Protein AF-A0A3P9KQZ4-F1 (afdb_monomer_lite)

Sequence (60 aa):
LAKKVKPPFVPSIKESTDVSNFDSDFTRLQPVLSPPPKPSSLSAQHQEAFADFDFCAVLR

Organism: Oryzias latipes (NCBI:txid8090)

Foldseek 3Di:
DPPPDDDPDDDDDDDPPDPVVDDPVPVVDDPDDDDDPDPDDDDPVVCVVCVPVDDDDDDD

Structure (mmCIF, N/CA/C/O backbone):
data_AF-A0A3P9KQZ4-F1
#
_entry.id   AF-A0A3P9KQZ4-F1
#
loop_
_atom_site.group_PDB
_atom_site.id
_atom_site.type_symbol
_atom_site.label_atom_id
_atom_site.label_alt_id
_atom_site.label_comp_id
_atom_site.label_asym_id
_atom_site.label_entity_id
_atom_site.label_seq_id
_atom_site.pdbx_PDB_ins_code
_atom_site.Cartn_x
_atom_site.Cartn_y
_atom_site.Cartn_z
_atom_site.occupancy
_atom_site.B_iso_or_equiv
_a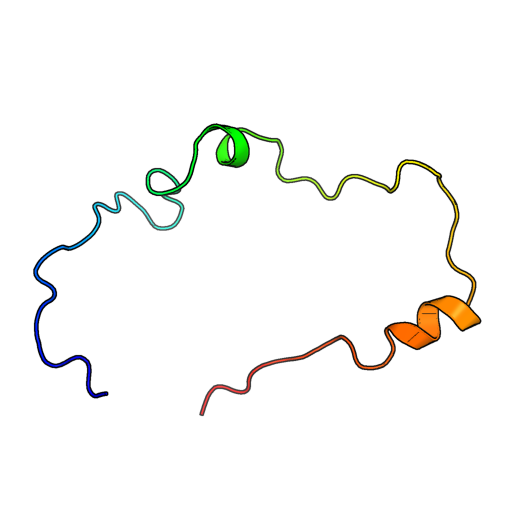tom_site.auth_seq_id
_atom_site.auth_comp_id
_atom_site.auth_asym_id
_atom_site.auth_atom_id
_atom_site.pdbx_PDB_model_num
ATOM 1 N N . LEU A 1 1 ? -16.627 -18.758 7.866 1.00 65.19 1 LEU A N 1
ATOM 2 C CA . LEU A 1 1 ? -16.897 -18.279 9.248 1.00 65.19 1 LEU A CA 1
ATOM 3 C C . LEU A 1 1 ? -17.965 -17.187 9.206 1.00 65.19 1 LEU A C 1
ATOM 5 O O . LEU A 1 1 ? -17.797 -16.242 8.454 1.00 65.19 1 LEU A O 1
ATOM 9 N N . ALA A 1 2 ? -19.034 -17.278 10.000 1.00 85.50 2 ALA A N 1
ATOM 10 C CA . ALA A 1 2 ? -20.188 -16.370 9.900 1.00 85.50 2 ALA A CA 1
ATOM 11 C C . ALA A 1 2 ? -20.081 -15.050 10.711 1.00 85.50 2 ALA A C 1
ATOM 13 O O . ALA A 1 2 ? -21.106 -14.434 10.967 1.00 85.50 2 ALA A O 1
ATOM 14 N N . LYS A 1 3 ? -18.878 -14.629 11.154 1.00 89.12 3 LYS A N 1
ATOM 15 C CA . LYS A 1 3 ? -18.622 -13.386 11.932 1.00 89.12 3 LYS A CA 1
ATOM 16 C C . LYS A 1 3 ? -19.654 -13.093 13.055 1.00 89.12 3 LYS A C 1
ATOM 18 O O . LYS A 1 3 ? -20.008 -11.946 13.290 1.00 89.12 3 LYS A O 1
ATOM 23 N N . LYS A 1 4 ? -20.150 -14.132 13.746 1.00 93.12 4 LYS A N 1
ATOM 24 C CA . LYS A 1 4 ? -21.261 -14.031 14.723 1.00 93.12 4 LYS A CA 1
ATOM 25 C C . LYS A 1 4 ? -20.842 -13.601 16.135 1.00 93.12 4 LYS A C 1
ATOM 27 O O . LYS A 1 4 ? -21.702 -13.262 16.938 1.00 93.12 4 LYS A O 1
ATOM 32 N N . VAL A 1 5 ? -19.551 -13.659 16.458 1.00 94.12 5 VAL A N 1
ATOM 33 C CA . VAL A 1 5 ? -19.021 -13.345 17.794 1.00 94.12 5 VAL A CA 1
ATOM 34 C C . VAL A 1 5 ? -18.313 -11.996 17.739 1.00 94.12 5 VAL A C 1
ATOM 36 O O . VAL A 1 5 ? -17.505 -11.767 16.837 1.00 94.12 5 VAL A O 1
ATOM 39 N N . LYS A 1 6 ? -18.607 -11.110 18.698 1.00 93.25 6 LYS A N 1
ATOM 40 C CA . LYS A 1 6 ? -17.950 -9.802 18.803 1.00 93.25 6 LYS A CA 1
ATOM 41 C C . LYS A 1 6 ? -16.463 -9.991 19.151 1.00 93.25 6 LYS A C 1
ATOM 43 O O . LYS A 1 6 ? -16.175 -10.693 20.121 1.00 93.25 6 LYS A O 1
ATOM 48 N N . PRO A 1 7 ? -15.527 -9.362 18.418 1.00 95.25 7 PRO A N 1
ATOM 49 C CA . PRO A 1 7 ? -14.117 -9.386 18.784 1.00 95.25 7 PRO A CA 1
ATOM 50 C C . PRO A 1 7 ? -13.871 -8.739 20.159 1.00 95.25 7 PRO A C 1
ATOM 52 O O . PRO A 1 7 ? -14.546 -7.763 20.500 1.00 95.25 7 PRO A O 1
ATOM 55 N N . PRO A 1 8 ? -12.887 -9.226 20.934 1.00 96.88 8 PRO A N 1
ATOM 56 C CA . PRO A 1 8 ? -12.519 -8.626 22.219 1.00 96.88 8 PRO A CA 1
ATOM 57 C C . PRO A 1 8 ? -11.883 -7.235 22.066 1.00 96.88 8 PRO A C 1
ATOM 59 O O . PRO A 1 8 ? -11.862 -6.462 23.018 1.00 96.88 8 PRO A O 1
ATOM 62 N N . PHE A 1 9 ? -11.397 -6.905 20.867 1.00 97.50 9 PHE A N 1
ATOM 63 C CA . PHE A 1 9 ? -10.829 -5.611 20.515 1.00 97.50 9 PHE A CA 1
ATOM 64 C C . PHE A 1 9 ? -11.442 -5.107 19.207 1.00 97.50 9 PHE A C 1
ATOM 66 O O . PHE A 1 9 ? -11.559 -5.860 18.239 1.00 97.50 9 PHE A O 1
ATOM 73 N N . VAL A 1 10 ? -11.818 -3.830 19.186 1.00 96.56 10 VAL A N 1
ATOM 74 C CA . VAL A 1 10 ? -12.314 -3.126 17.999 1.00 96.56 10 VAL A CA 1
ATOM 75 C C . VAL A 1 10 ? -11.407 -1.911 17.791 1.00 96.56 10 VAL A C 1
ATOM 77 O O . VAL A 1 10 ? -11.267 -1.131 18.735 1.00 96.56 10 VAL A O 1
ATOM 80 N N . PRO A 1 11 ? -10.773 -1.744 16.615 1.00 97.38 11 PRO A N 1
ATOM 81 C CA . PRO A 1 11 ? -9.886 -0.613 16.368 1.00 97.38 11 PRO A CA 1
ATOM 82 C C . PRO A 1 11 ? -10.668 0.704 16.344 1.00 97.38 11 PRO A C 1
ATOM 84 O O . PRO A 1 11 ? -11.808 0.756 15.877 1.00 97.38 11 PRO A O 1
ATOM 87 N N . SER A 1 12 ? -10.039 1.775 16.823 1.00 98.06 12 SER A N 1
ATOM 88 C CA . SER A 1 12 ? -10.581 3.130 16.712 1.00 98.06 12 SER A CA 1
ATOM 89 C C . SER A 1 12 ? -10.416 3.628 15.279 1.00 98.06 12 SER A C 1
ATOM 91 O O . SER A 1 12 ? -9.298 3.662 14.771 1.00 98.06 12 SER A O 1
ATOM 93 N N . ILE A 1 13 ? -11.521 4.015 14.641 1.00 98.06 13 ILE A N 1
ATOM 94 C CA . ILE A 1 13 ? -11.554 4.566 13.280 1.00 98.06 13 ILE A CA 1
ATOM 95 C C . ILE A 1 13 ? -12.390 5.842 13.331 1.00 98.06 13 ILE A C 1
ATOM 97 O O . ILE A 1 13 ? -13.552 5.804 13.734 1.00 98.06 13 ILE A O 1
ATOM 101 N N . LYS A 1 14 ? -11.791 6.973 12.964 1.00 97.88 14 LYS A N 1
ATOM 102 C CA . LYS A 1 14 ? -12.421 8.299 13.031 1.00 97.88 14 LYS A CA 1
ATOM 103 C C . LYS A 1 14 ? -13.244 8.617 11.785 1.00 97.88 14 LYS A C 1
ATOM 105 O O . LYS A 1 14 ? -14.301 9.229 11.893 1.00 97.88 14 LYS A O 1
ATOM 110 N N . GLU A 1 15 ? -12.761 8.196 10.620 1.00 97.94 15 GLU A N 1
ATOM 111 C CA . GLU A 1 15 ? -13.332 8.508 9.307 1.00 97.94 15 GLU A CA 1
ATOM 112 C C . GLU A 1 15 ? -12.910 7.473 8.251 1.00 97.94 15 GLU A C 1
ATOM 114 O O . GLU A 1 15 ? -12.085 6.599 8.516 1.00 97.94 15 GLU A O 1
ATOM 119 N N . SER A 1 16 ? -13.466 7.560 7.038 1.00 98.19 16 SER A N 1
ATOM 120 C CA . SER A 1 16 ? -13.218 6.588 5.959 1.00 98.19 16 SER A CA 1
ATOM 121 C C . SER A 1 16 ? -11.767 6.537 5.474 1.00 98.19 16 SER A C 1
ATOM 123 O O . SER A 1 16 ? -11.346 5.524 4.924 1.00 98.19 16 SER A O 1
ATOM 125 N N . THR A 1 17 ? -11.016 7.622 5.657 1.00 97.19 17 THR A N 1
ATOM 126 C CA . THR A 1 17 ? -9.609 7.780 5.258 1.00 97.19 17 THR A CA 1
ATOM 127 C C . THR A 1 17 ? -8.648 7.720 6.445 1.00 97.19 17 THR A C 1
ATOM 129 O O . THR A 1 17 ? -7.486 8.095 6.314 1.00 97.19 17 THR A O 1
ATOM 132 N N . ASP A 1 18 ? -9.110 7.262 7.613 1.00 98.19 18 ASP A N 1
ATOM 133 C CA . ASP A 1 18 ? -8.286 7.186 8.816 1.00 98.19 18 ASP A CA 1
ATOM 134 C C . ASP A 1 18 ? -7.166 6.143 8.673 1.00 98.19 18 ASP A C 1
ATOM 136 O O . ASP A 1 18 ? -7.400 4.933 8.632 1.00 98.19 18 ASP A O 1
ATOM 140 N N . VAL A 1 19 ? -5.926 6.629 8.647 1.00 98.19 19 VAL A N 1
ATOM 141 C CA . VAL A 1 19 ? -4.705 5.818 8.566 1.00 98.19 19 VAL A CA 1
ATOM 142 C C . VAL A 1 19 ? -3.957 5.723 9.903 1.00 98.19 19 VAL A C 1
ATOM 144 O O . VAL A 1 19 ? -2.825 5.253 9.944 1.00 98.19 19 VAL A O 1
ATOM 147 N N . SER A 1 20 ? -4.563 6.142 11.019 1.00 97.94 20 SER A N 1
ATOM 148 C CA . SER A 1 20 ? -3.900 6.214 12.334 1.00 97.94 20 SER A CA 1
ATOM 149 C C . SER A 1 20 ? -3.542 4.861 12.958 1.00 97.94 20 SER A C 1
ATOM 151 O O . SER A 1 20 ? -2.725 4.810 13.874 1.00 97.94 20 SER A O 1
ATOM 153 N N . ASN A 1 21 ? -4.114 3.764 12.452 1.00 98.00 21 ASN A N 1
ATOM 154 C CA . ASN A 1 21 ? -3.750 2.397 12.842 1.00 98.00 21 ASN A CA 1
ATOM 155 C C . ASN A 1 21 ? -2.551 1.843 12.039 1.00 98.00 21 ASN A C 1
ATOM 157 O O . ASN A 1 21 ? -2.164 0.693 12.243 1.00 98.00 21 ASN A O 1
ATOM 161 N N . PHE A 1 22 ? -1.978 2.633 11.124 1.00 98.25 22 PHE A N 1
ATOM 162 C CA . PHE A 1 22 ? -0.785 2.298 10.343 1.00 98.25 22 PHE A CA 1
ATOM 163 C C . PHE A 1 22 ? 0.411 3.140 10.800 1.00 98.25 22 PHE A C 1
ATOM 165 O O . PHE A 1 22 ? 0.248 4.200 11.406 1.00 98.25 22 PHE A O 1
ATOM 172 N N . ASP A 1 23 ? 1.624 2.682 10.491 1.00 98.56 23 ASP A N 1
ATOM 173 C CA . ASP A 1 23 ? 2.836 3.411 10.853 1.00 98.56 23 ASP A CA 1
ATOM 174 C C . ASP A 1 23 ? 2.914 4.757 10.116 1.00 98.56 23 ASP A C 1
ATOM 176 O O . ASP A 1 23 ? 2.780 4.870 8.892 1.00 98.56 23 ASP A O 1
ATOM 180 N N . SER A 1 24 ? 3.134 5.795 10.910 1.00 98.19 24 SER A N 1
ATOM 181 C CA . SER A 1 24 ? 3.178 7.176 10.473 1.00 98.19 24 SER A CA 1
ATOM 182 C C . SER A 1 24 ? 4.368 7.507 9.565 1.00 98.19 24 SER A C 1
ATOM 184 O O . SER A 1 24 ? 4.298 8.470 8.800 1.00 98.19 24 SER A O 1
ATOM 186 N N . ASP A 1 25 ? 5.436 6.707 9.604 1.00 98.44 25 ASP A N 1
ATOM 187 C CA . ASP A 1 25 ? 6.589 6.869 8.716 1.00 98.44 25 ASP A 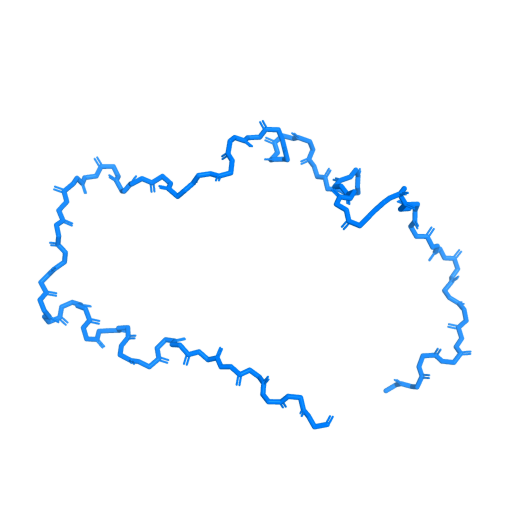CA 1
ATOM 188 C C . ASP A 1 25 ? 6.230 6.614 7.249 1.00 98.44 25 ASP A C 1
ATOM 190 O O . ASP A 1 25 ? 6.842 7.212 6.366 1.00 98.44 25 ASP A O 1
ATOM 194 N N . PHE A 1 26 ? 5.188 5.817 6.979 1.00 98.25 26 PHE A N 1
ATOM 195 C CA . PHE A 1 26 ? 4.686 5.580 5.624 1.00 98.25 26 PHE A CA 1
ATOM 196 C C . PHE A 1 26 ? 3.519 6.493 5.257 1.00 98.25 26 PHE A C 1
ATOM 198 O O . PHE A 1 26 ? 3.477 7.022 4.149 1.00 98.25 26 PHE A O 1
ATOM 205 N N . THR A 1 27 ? 2.573 6.717 6.169 1.00 97.94 27 THR A N 1
ATOM 206 C CA . THR A 1 27 ? 1.349 7.478 5.853 1.00 97.94 27 THR A CA 1
ATOM 207 C C . THR A 1 27 ? 1.589 8.977 5.674 1.00 97.94 27 THR A C 1
ATOM 209 O O . THR A 1 27 ? 0.758 9.662 5.083 1.00 97.94 27 THR A O 1
ATOM 212 N N . ARG A 1 28 ? 2.736 9.494 6.139 1.00 97.31 28 ARG A N 1
ATOM 213 C CA . ARG A 1 28 ? 3.184 10.872 5.876 1.00 97.31 28 ARG A CA 1
ATOM 214 C C . ARG A 1 28 ? 3.964 11.036 4.568 1.00 97.31 28 ARG A C 1
ATOM 216 O O . ARG A 1 28 ? 4.255 12.172 4.190 1.00 97.31 28 ARG A O 1
ATOM 223 N N . LEU A 1 29 ? 4.342 9.946 3.897 1.00 98.12 29 LEU A N 1
ATOM 224 C CA . LEU A 1 29 ? 5.012 10.034 2.600 1.00 98.12 29 LEU A CA 1
ATOM 225 C C . LEU A 1 29 ? 4.044 10.575 1.544 1.00 98.12 29 LEU A C 1
ATOM 227 O O . LEU A 1 29 ? 2.827 10.438 1.652 1.00 98.12 29 LEU A O 1
ATOM 231 N N . GLN A 1 30 ? 4.593 11.189 0.496 1.00 97.69 30 GLN A N 1
ATOM 232 C CA . GLN A 1 30 ? 3.786 11.604 -0.648 1.00 97.69 30 GLN A CA 1
ATOM 233 C C . GLN A 1 30 ? 3.243 10.357 -1.374 1.00 97.69 30 GLN A C 1
ATOM 235 O O . GLN A 1 30 ? 4.042 9.482 -1.719 1.00 97.69 30 GLN A O 1
ATOM 240 N N . PRO A 1 31 ? 1.925 10.258 -1.635 1.00 97.12 31 PRO A N 1
ATOM 241 C CA . PRO A 1 31 ? 1.318 9.097 -2.285 1.00 97.12 31 PRO A CA 1
ATOM 242 C C . PRO A 1 31 ? 1.539 9.153 -3.803 1.00 97.12 31 PRO A C 1
ATOM 244 O O . PRO A 1 31 ? 0.623 9.419 -4.579 1.00 97.12 31 PRO A O 1
ATOM 247 N N . VAL A 1 32 ? 2.784 8.948 -4.227 1.00 96.94 32 VAL A N 1
ATOM 248 C CA . VAL A 1 32 ? 3.205 9.050 -5.628 1.00 96.94 32 VAL A CA 1
ATOM 249 C C . VAL A 1 32 ? 3.811 7.741 -6.121 1.00 96.94 32 VAL A C 1
ATOM 251 O O . VAL A 1 32 ? 4.497 7.036 -5.382 1.00 96.94 32 VAL A O 1
ATOM 254 N N . LEU A 1 33 ? 3.586 7.427 -7.398 1.00 95.12 33 LEU A N 1
ATOM 255 C CA . LEU A 1 33 ? 4.296 6.348 -8.082 1.00 95.12 33 LEU A CA 1
ATOM 256 C C . LEU A 1 33 ? 5.682 6.857 -8.487 1.00 95.12 33 LEU A C 1
ATOM 258 O O . LEU A 1 33 ? 5.848 7.480 -9.536 1.00 95.12 33 LEU A O 1
ATOM 262 N N . SER A 1 34 ? 6.670 6.634 -7.625 1.00 93.06 34 SER A N 1
ATOM 263 C CA . SER A 1 34 ? 8.058 7.006 -7.904 1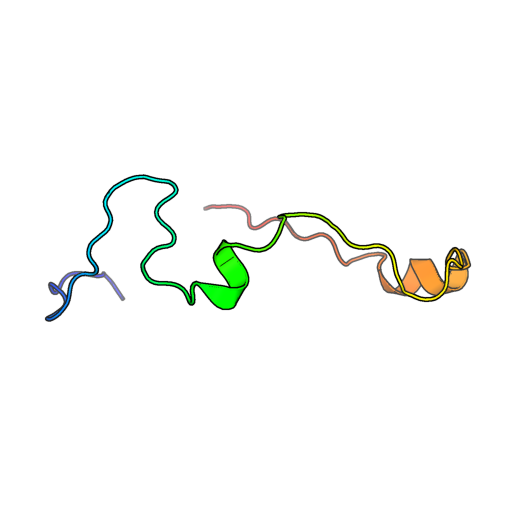.00 93.06 34 SER A CA 1
ATOM 264 C C . SER A 1 34 ? 8.588 6.250 -9.133 1.00 93.06 34 SER A C 1
ATOM 266 O O . SER A 1 34 ? 8.432 5.028 -9.201 1.00 93.06 34 SER A O 1
ATOM 268 N N . PRO A 1 35 ? 9.237 6.928 -10.099 1.00 91.19 35 PRO A N 1
ATOM 269 C CA . PRO A 1 35 ? 9.834 6.257 -11.248 1.00 91.19 35 PRO A CA 1
ATOM 270 C C . PRO A 1 35 ? 11.013 5.367 -10.817 1.00 91.19 35 PRO A C 1
ATOM 272 O O . PRO A 1 35 ? 11.622 5.600 -9.767 1.00 91.19 35 PRO A O 1
ATOM 275 N N . PRO A 1 36 ? 11.384 4.361 -11.627 1.00 91.25 36 PRO A N 1
ATOM 276 C CA . PRO A 1 36 ? 12.554 3.540 -11.348 1.00 91.25 36 PRO A CA 1
ATOM 277 C C . PRO A 1 36 ? 13.844 4.388 -11.351 1.00 91.25 36 PRO A C 1
ATOM 279 O O . PRO A 1 36 ? 13.958 5.325 -12.145 1.00 91.25 36 PRO A O 1
ATOM 282 N N . PRO A 1 37 ? 14.863 4.037 -10.536 1.00 87.12 37 PRO A N 1
ATOM 283 C CA . PRO A 1 37 ? 16.115 4.800 -10.446 1.00 87.12 37 PRO A CA 1
ATOM 284 C C . PRO A 1 37 ? 16.879 4.918 -11.769 1.00 87.12 37 PRO A C 1
ATOM 286 O O . PRO A 1 37 ? 17.629 5.868 -11.977 1.00 87.12 37 PRO A O 1
ATOM 289 N N . LYS A 1 38 ? 16.707 3.935 -12.660 1.00 85.75 38 LYS A N 1
ATOM 290 C CA . LYS A 1 38 ? 17.217 3.978 -14.028 1.00 85.75 38 LYS A CA 1
ATOM 291 C C . LYS A 1 38 ? 16.035 4.213 -14.966 1.00 85.75 38 LYS A C 1
ATOM 293 O O . LYS A 1 38 ? 15.203 3.314 -15.097 1.00 85.75 38 LYS A O 1
ATOM 298 N N . PRO A 1 39 ? 15.950 5.380 -15.620 1.00 72.69 39 PRO A N 1
ATOM 299 C CA . PRO A 1 39 ? 14.937 5.615 -16.630 1.00 72.69 39 PRO A CA 1
ATOM 300 C C . PRO A 1 39 ? 15.274 4.771 -17.861 1.00 72.69 39 PRO A C 1
ATOM 302 O O . PRO A 1 39 ? 16.127 5.123 -18.672 1.00 72.69 39 PRO A O 1
ATOM 305 N N . SER A 1 40 ? 14.624 3.620 -17.976 1.00 80.38 40 SER A N 1
ATOM 306 C CA . SER A 1 40 ? 14.659 2.792 -19.176 1.00 80.38 40 SER A CA 1
ATOM 307 C C . SER A 1 40 ? 13.288 2.180 -19.394 1.00 80.38 40 SER A C 1
ATOM 309 O O . SER A 1 40 ? 12.775 1.486 -18.514 1.00 80.38 40 SER A O 1
ATOM 311 N N . SER A 1 41 ? 12.710 2.418 -20.566 1.00 87.44 41 SER A N 1
ATOM 312 C CA . SER A 1 41 ? 11.506 1.712 -20.991 1.00 87.44 41 SER A CA 1
ATOM 313 C C . SER A 1 41 ? 11.811 0.223 -21.144 1.00 87.44 41 SER A C 1
ATOM 315 O O . SER A 1 41 ? 12.872 -0.153 -21.650 1.00 87.44 41 SER A O 1
ATOM 317 N N . LEU A 1 42 ? 10.880 -0.627 -20.717 1.00 91.38 42 LEU A N 1
ATOM 318 C CA . LEU A 1 42 ? 10.953 -2.057 -20.997 1.00 91.38 42 LEU A CA 1
ATOM 319 C C . LEU A 1 42 ? 10.773 -2.301 -22.503 1.00 91.38 42 LEU A C 1
ATOM 321 O O . LEU A 1 42 ? 10.045 -1.574 -23.180 1.00 91.38 42 LEU A O 1
ATOM 325 N N . SER A 1 43 ? 11.447 -3.322 -23.036 1.00 94.06 43 SER A N 1
ATOM 326 C CA . SER A 1 43 ? 11.173 -3.804 -24.391 1.00 94.06 43 SER A CA 1
ATOM 327 C C . SER A 1 43 ? 9.803 -4.485 -24.433 1.00 94.06 43 SER A C 1
ATOM 329 O O . SER A 1 43 ? 9.308 -4.953 -23.406 1.00 94.06 43 SER A O 1
ATOM 331 N N . ALA A 1 44 ? 9.218 -4.620 -25.627 1.00 95.06 44 ALA A N 1
ATOM 332 C CA . ALA A 1 44 ? 7.963 -5.357 -25.799 1.00 95.06 44 ALA A CA 1
ATOM 333 C C . ALA A 1 44 ? 8.053 -6.792 -25.240 1.00 95.06 44 ALA A C 1
ATOM 335 O O . ALA A 1 44 ? 7.143 -7.246 -24.557 1.00 95.06 44 ALA A O 1
ATOM 336 N N . GLN A 1 45 ? 9.193 -7.465 -25.438 1.00 96.25 45 GLN A N 1
A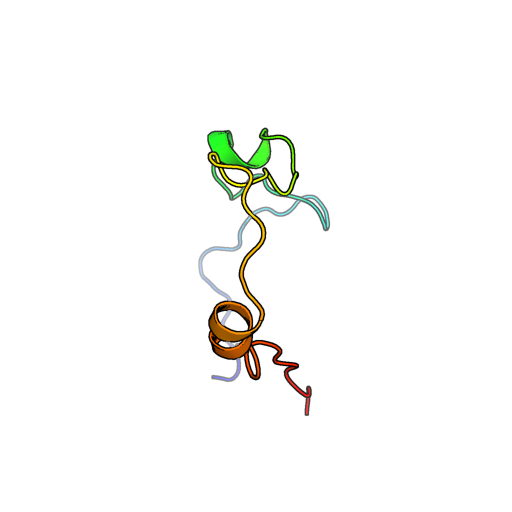TOM 337 C CA . GLN A 1 45 ? 9.429 -8.814 -24.916 1.00 96.25 45 GLN A CA 1
ATOM 338 C C . GLN A 1 45 ? 9.419 -8.872 -23.380 1.00 96.25 45 GLN A C 1
ATOM 340 O O . GLN A 1 45 ? 8.910 -9.831 -22.814 1.00 96.25 45 GLN A O 1
ATOM 345 N N . HIS A 1 46 ? 9.981 -7.873 -22.690 1.00 94.88 46 HIS A N 1
ATOM 346 C CA . HIS A 1 46 ? 9.919 -7.824 -21.225 1.00 94.88 46 HIS A CA 1
ATOM 347 C C . HIS A 1 46 ? 8.509 -7.502 -20.724 1.00 94.88 46 HIS A C 1
ATOM 349 O O . HIS A 1 46 ? 8.117 -7.989 -19.668 1.00 94.88 46 HIS A O 1
ATOM 355 N N . GLN A 1 47 ? 7.748 -6.702 -21.473 1.00 96.38 47 GLN A N 1
ATOM 356 C CA . GLN A 1 47 ? 6.379 -6.355 -21.105 1.00 96.38 47 GLN A CA 1
ATOM 357 C C . GLN A 1 47 ? 5.433 -7.566 -21.160 1.00 96.38 47 GLN A C 1
ATOM 359 O O . GLN A 1 47 ? 4.498 -7.633 -20.367 1.00 96.38 47 GLN A O 1
ATOM 364 N N . GLU A 1 48 ? 5.722 -8.549 -22.018 1.00 97.38 48 GLU A N 1
ATOM 365 C CA . GLU A 1 48 ? 4.966 -9.807 -22.123 1.00 97.38 48 GLU A CA 1
ATOM 366 C C . GLU A 1 48 ? 4.908 -10.586 -20.798 1.00 97.38 48 GLU A C 1
ATOM 368 O O . GLU A 1 48 ? 3.931 -11.273 -20.520 1.00 97.38 48 GLU A O 1
ATOM 373 N N . ALA A 1 49 ? 5.908 -10.427 -19.920 1.00 96.62 49 ALA A N 1
ATOM 374 C CA . ALA A 1 49 ? 5.897 -11.044 -18.592 1.00 96.62 49 ALA A CA 1
ATOM 375 C C . ALA A 1 49 ? 4.715 -10.585 -17.710 1.00 96.62 49 ALA A C 1
ATOM 377 O O . ALA A 1 49 ? 4.431 -11.219 -16.695 1.00 96.62 49 ALA A O 1
ATOM 378 N N . PHE A 1 50 ? 4.037 -9.495 -18.084 1.00 96.56 50 PHE A N 1
ATOM 379 C CA . PHE A 1 50 ? 2.894 -8.924 -17.373 1.00 96.56 50 PHE A CA 1
ATOM 380 C C . PHE A 1 50 ? 1.550 -9.141 -18.095 1.00 96.56 50 PHE A C 1
ATOM 382 O O . PHE A 1 50 ? 0.556 -8.568 -17.658 1.00 96.56 50 PHE A O 1
ATOM 389 N N . ALA A 1 51 ? 1.496 -9.931 -19.179 1.00 96.62 51 ALA A N 1
ATOM 390 C CA . ALA A 1 51 ? 0.313 -10.057 -20.045 1.00 96.62 51 ALA A CA 1
ATOM 391 C C . ALA A 1 51 ? -0.986 -10.433 -19.299 1.00 96.62 51 ALA A C 1
ATOM 393 O O . ALA A 1 51 ? -2.046 -9.903 -19.619 1.00 96.62 51 ALA A O 1
ATOM 394 N N . ASP A 1 52 ? -0.888 -11.264 -18.259 1.00 96.69 52 ASP A N 1
ATOM 395 C CA . ASP A 1 52 ? -2.022 -11.723 -17.443 1.00 96.69 52 ASP A CA 1
ATOM 396 C C . ASP A 1 52 ? -1.962 -11.196 -15.994 1.00 96.69 52 ASP A C 1
ATOM 398 O O . ASP A 1 52 ? -2.401 -11.858 -15.053 1.00 96.69 52 ASP A O 1
ATOM 402 N N . PHE A 1 53 ? -1.359 -10.020 -15.780 1.00 97.31 53 PHE A N 1
ATOM 403 C CA . PHE A 1 53 ? -1.237 -9.427 -14.443 1.00 97.31 53 PHE A CA 1
ATOM 404 C C . PHE A 1 53 ? -2.579 -8.925 -13.888 1.00 97.31 53 PHE A C 1
ATOM 406 O O . PHE A 1 53 ? -2.836 -9.020 -12.684 1.00 97.31 53 PHE A O 1
ATOM 413 N N . ASP A 1 54 ? -3.430 -8.385 -14.759 1.00 96.75 54 ASP A N 1
ATOM 414 C CA . ASP A 1 54 ? -4.673 -7.743 -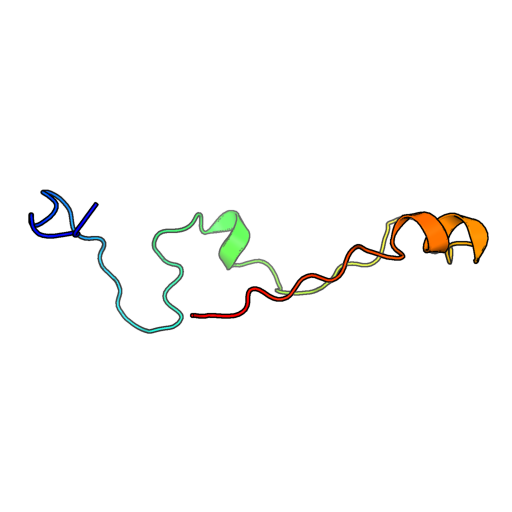14.352 1.00 96.75 54 ASP A CA 1
ATOM 415 C C . ASP A 1 54 ? -5.709 -8.773 -13.887 1.00 96.75 54 ASP A C 1
ATOM 417 O O . ASP A 1 54 ? -6.051 -9.729 -14.584 1.00 96.75 54 ASP A O 1
ATOM 421 N N . PHE A 1 55 ? -6.267 -8.546 -12.697 1.00 95.12 55 PHE A N 1
ATOM 422 C CA . PHE A 1 55 ? -7.291 -9.399 -12.107 1.00 95.12 55 PHE A CA 1
ATOM 423 C C . PHE A 1 55 ? -8.400 -8.561 -11.468 1.00 95.12 55 PHE A C 1
ATOM 425 O O . PHE A 1 55 ? -8.140 -7.637 -10.697 1.00 95.12 55 PHE A O 1
ATOM 432 N N . CYS A 1 56 ? -9.657 -8.925 -11.730 1.00 95.38 56 CYS A N 1
ATOM 433 C CA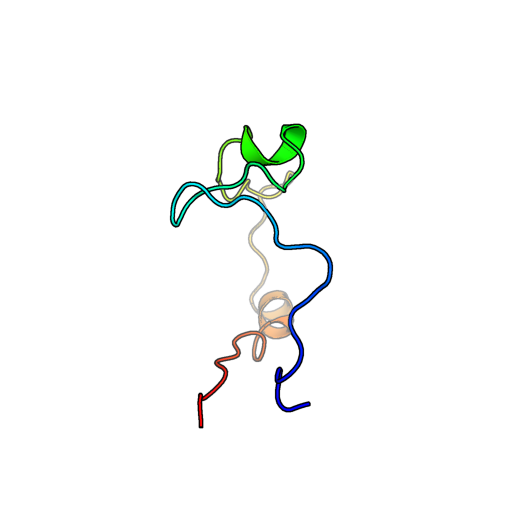 . CYS A 1 56 ? -10.823 -8.345 -11.072 1.00 95.38 56 CYS A CA 1
ATOM 434 C C . CYS A 1 56 ? -11.614 -9.445 -10.363 1.00 95.38 56 CYS A C 1
ATOM 436 O O . CYS A 1 56 ? -12.119 -10.376 -10.995 1.00 95.38 56 CYS A O 1
ATOM 438 N N . ALA A 1 57 ? -11.745 -9.334 -9.040 1.00 93.00 57 ALA A N 1
ATOM 439 C CA . ALA A 1 57 ? -12.609 -10.227 -8.287 1.00 93.00 57 ALA A CA 1
ATOM 440 C C . ALA A 1 57 ? -14.073 -9.907 -8.612 1.00 93.00 57 ALA A C 1
ATOM 442 O O . ALA A 1 57 ? -14.579 -8.839 -8.271 1.00 93.00 57 ALA A O 1
ATOM 443 N N . VAL A 1 58 ? -14.771 -10.852 -9.239 1.00 89.06 58 VAL A N 1
ATOM 444 C CA . VAL A 1 58 ? -16.220 -10.750 -9.410 1.00 89.06 58 VAL A CA 1
ATOM 445 C C . VAL A 1 58 ? -16.864 -11.069 -8.064 1.00 89.06 58 VAL A C 1
ATOM 447 O O . VAL A 1 58 ? -16.831 -12.213 -7.605 1.00 89.06 58 VAL A O 1
ATOM 450 N N . LEU A 1 59 ? -17.423 -10.049 -7.415 1.00 79.31 59 LEU A N 1
ATOM 451 C CA . LEU A 1 59 ? -18.283 -10.235 -6.249 1.00 79.31 59 LEU A CA 1
ATOM 452 C C . LEU A 1 59 ? -19.499 -11.065 -6.684 1.00 79.31 59 LEU A C 1
ATOM 454 O O . LEU A 1 59 ? -20.257 -10.642 -7.555 1.00 79.31 59 LEU A O 1
ATOM 458 N N . ARG A 1 60 ? -19.647 -12.259 -6.107 1.00 61.66 60 ARG A N 1
ATOM 459 C CA . ARG A 1 60 ? -20.907 -13.009 -6.121 1.00 61.66 60 ARG A CA 1
ATOM 460 C C . ARG A 1 60 ? -21.711 -12.675 -4.879 1.00 61.66 60 ARG A C 1
ATOM 462 O O . ARG A 1 60 ? -21.076 -12.533 -3.809 1.00 61.66 60 ARG A O 1
#

InterPro domains:
  IPR000961 AGC-kinase, C-terminal [PS51285] (1-60)
  IPR000961 AGC-kinase, C-terminal [SM00133] (2-57)
  IPR017892 Protein kinase, C-terminal [PF00433] (14-55)

pLDDT: mean 93.4, std 7.59, range [61.66, 98.56]

Secondary structure (DSSP, 8-state):
----S--S------STT--TTS-HHHHTS----PPPSS--PPPHHHHGGGTT--------

Radius of gyration: 19.92 Å; chains: 1; bounding box: 38×30×48 Å